Protein AF-A0A7W1B9K7-F1 (afdb_monomer_lite)

Radius of gyration: 26.46 Å; chains: 1; bounding box: 54×26×75 Å

Sequence (130 aa):
DGTVDAGEECDDGNLTNGDNCSATCTVEPQPEPACGDGHMDSGEQCDDGNSTNGDHCSSDCTLEPACGDGHMDTGEQCDDGNTTNGDNCSSTCEQEDDCGNGVIDGTEACDDGNQVDDDACSNACTCDLS

Foldseek 3Di:
DCDADDPAPADPPDQDPPPQAHNNRYGDDDPDDAALCPDDDPPAPDHPNHAPPQPQAHNVRHGDDAALCPDDDPPAPDHPNHQPPLPQAHNVRDGDANALCCDGHDPAPDHDNHADAPPQAHRVSDGDPD

pLDDT: mean 88.33, std 5.58, range [58.41, 95.06]

Secondary structure (DSSP, 8-state):
--S--TT-S---SS--SSSSB-TTS-BPPPPPP-TTSSS--BTBS---SS--SSSSB-TTSPBPP-TTSSS--BTBS---SS--SSSSB-TTS-B---TTSSS--TT-S---SS--TTSSS-TTS-----

Structure (mmCIF, N/CA/C/O backbone):
data_AF-A0A7W1B9K7-F1
#
_entry.id   AF-A0A7W1B9K7-F1
#
loop_
_atom_site.group_PDB
_atom_site.id
_atom_site.type_symbol
_atom_site.label_atom_id
_atom_site.label_alt_id
_atom_site.label_comp_id
_atom_site.label_asym_id
_atom_site.label_entity_id
_atom_site.label_seq_id
_atom_site.pdbx_PDB_ins_code
_atom_site.Cartn_x
_atom_site.Cartn_y
_atom_site.Cartn_z
_atom_site.occupancy
_atom_site.B_iso_or_equiv
_atom_site.auth_seq_id
_atom_site.auth_comp_id
_atom_site.auth_asym_id
_atom_site.auth_atom_id
_atom_site.pdbx_PDB_model_num
ATOM 1 N N . ASP A 1 1 ? -32.247 -11.928 28.186 1.00 79.56 1 ASP A N 1
ATOM 2 C CA . ASP A 1 1 ? -32.999 -12.936 27.397 1.00 79.56 1 ASP A CA 1
ATOM 3 C C . ASP A 1 1 ? -33.265 -12.470 25.954 1.00 79.56 1 ASP A C 1
ATOM 5 O O . ASP A 1 1 ? -34.267 -12.850 25.339 1.00 79.56 1 ASP A O 1
ATOM 9 N N . GLY A 1 2 ? -32.324 -11.712 25.380 1.00 82.94 2 GLY A N 1
ATOM 10 C CA . GLY A 1 2 ? -32.512 -11.036 24.101 1.00 82.94 2 GLY A CA 1
ATOM 11 C C . GLY A 1 2 ? -33.302 -9.730 24.230 1.00 82.94 2 GLY A C 1
ATOM 12 O O . GLY A 1 2 ? -33.659 -9.145 23.205 1.00 82.94 2 GLY A O 1
ATOM 13 N N . THR A 1 3 ? -33.628 -9.287 25.450 1.00 90.75 3 THR A N 1
ATOM 14 C CA . THR A 1 3 ? -34.334 -8.034 25.729 1.00 90.75 3 THR A CA 1
ATOM 15 C C . THR A 1 3 ? -33.756 -7.353 26.964 1.00 90.75 3 THR A C 1
ATOM 17 O O . THR A 1 3 ? -33.347 -8.024 27.896 1.00 90.75 3 THR A O 1
ATOM 20 N N . VAL A 1 4 ? -33.727 -6.016 26.960 1.00 92.62 4 VAL A N 1
ATOM 21 C CA . VAL A 1 4 ? -33.196 -5.224 28.080 1.00 92.62 4 VAL A CA 1
ATOM 22 C C . VAL A 1 4 ? -34.246 -5.115 29.187 1.00 92.62 4 VAL A C 1
ATOM 24 O O . VAL A 1 4 ? -35.274 -4.450 29.007 1.00 92.62 4 VAL A O 1
ATOM 27 N N . ASP A 1 5 ? -33.970 -5.736 30.332 1.00 91.88 5 ASP A N 1
ATOM 28 C CA . ASP A 1 5 ? -34.839 -5.764 31.509 1.00 91.88 5 ASP A CA 1
ATOM 29 C C . ASP A 1 5 ? -34.544 -4.644 32.530 1.00 91.88 5 ASP A C 1
ATOM 31 O O . ASP A 1 5 ? -33.568 -3.892 32.469 1.00 91.88 5 ASP A O 1
ATOM 35 N N . ALA A 1 6 ? -35.429 -4.499 33.523 1.00 90.81 6 ALA A N 1
ATOM 36 C CA . ALA A 1 6 ? -35.272 -3.504 34.582 1.00 90.81 6 ALA A CA 1
ATOM 37 C C . ALA A 1 6 ? -34.041 -3.795 35.464 1.00 90.81 6 ALA A C 1
ATOM 39 O O . ALA A 1 6 ? -34.079 -4.672 36.327 1.00 90.81 6 ALA A O 1
ATOM 40 N N . GLY A 1 7 ? -32.992 -2.983 35.304 1.00 88.50 7 GLY A N 1
ATOM 41 C CA . GLY A 1 7 ? -31.711 -3.125 36.007 1.00 88.50 7 GLY A CA 1
ATOM 42 C C . GLY A 1 7 ? -30.540 -3.460 35.084 1.00 88.50 7 GLY A C 1
ATOM 43 O O . GLY A 1 7 ? -29.405 -3.440 35.550 1.00 88.50 7 GLY A O 1
ATOM 44 N N . GLU A 1 8 ? -30.815 -3.712 33.805 1.00 93.44 8 GLU A N 1
ATOM 45 C CA . GLU A 1 8 ? -29.822 -3.938 32.760 1.00 93.44 8 GLU A CA 1
ATOM 46 C C . GLU A 1 8 ? -29.564 -2.646 31.975 1.00 93.44 8 GLU A C 1
ATOM 48 O O . GLU A 1 8 ? -30.467 -1.832 31.760 1.00 93.44 8 GLU A O 1
ATOM 53 N N . GLU A 1 9 ? -28.321 -2.446 31.544 1.00 94.00 9 GLU A N 1
ATOM 54 C CA . GLU A 1 9 ? -27.945 -1.352 30.642 1.00 94.00 9 GLU A CA 1
ATOM 55 C C . GLU A 1 9 ? -27.955 -1.801 29.170 1.00 94.00 9 GLU A C 1
ATOM 57 O O . GLU A 1 9 ? -28.111 -0.969 28.274 1.00 94.00 9 GLU A O 1
ATOM 62 N N . CYS A 1 10 ? -27.812 -3.106 28.920 1.00 93.00 10 CYS A N 1
ATOM 63 C CA . CYS A 1 10 ? -27.787 -3.747 27.605 1.00 93.00 10 CYS A CA 1
ATOM 64 C C . CYS A 1 10 ? -28.192 -5.230 27.698 1.00 93.00 10 CYS A C 1
ATOM 66 O O . CYS A 1 10 ? -28.198 -5.802 28.786 1.00 93.00 10 CYS A O 1
ATOM 68 N N . ASP A 1 11 ? -28.482 -5.847 26.547 1.00 93.12 11 ASP A N 1
ATOM 69 C CA . ASP A 1 11 ? -28.640 -7.297 26.367 1.00 93.12 11 ASP A CA 1
ATOM 70 C C . ASP A 1 11 ? -28.209 -7.655 24.929 1.00 93.12 11 ASP A C 1
ATOM 72 O O . ASP A 1 11 ? -28.758 -7.111 23.967 1.00 93.12 11 ASP A O 1
ATOM 76 N N . ASP A 1 12 ? -27.221 -8.540 24.779 1.00 91.12 12 ASP A N 1
ATOM 77 C CA . ASP A 1 12 ? -26.724 -9.064 23.494 1.00 91.12 12 ASP A CA 1
ATOM 78 C C . ASP A 1 12 ? -27.084 -10.548 23.266 1.00 91.12 12 ASP A C 1
ATOM 80 O O . ASP A 1 12 ? -26.560 -11.231 22.379 1.00 91.12 12 ASP A O 1
ATOM 84 N N . GLY A 1 13 ? -28.003 -11.069 24.077 1.00 91.69 13 GLY A N 1
ATOM 85 C CA . GLY A 1 13 ? -28.515 -12.426 24.003 1.00 91.69 13 GLY A CA 1
ATOM 86 C C . GLY A 1 13 ? -27.558 -13.505 24.500 1.00 91.69 13 GLY A C 1
ATOM 87 O O . GLY A 1 13 ? -27.867 -14.687 24.302 1.00 91.69 13 GLY A O 1
ATOM 88 N N . ASN A 1 14 ? -26.423 -13.162 25.125 1.00 91.44 14 ASN A N 1
ATOM 89 C CA . ASN A 1 14 ? -25.467 -14.157 25.601 1.00 91.44 14 ASN A CA 1
ATOM 90 C C . ASN A 1 14 ? -24.721 -13.745 26.902 1.00 91.44 14 ASN A C 1
ATOM 92 O O . ASN A 1 14 ? -25.218 -12.931 27.668 1.00 91.44 14 ASN A O 1
ATOM 96 N N . LEU A 1 15 ? -23.644 -14.458 27.266 1.00 92.19 15 LEU A N 1
ATOM 97 C CA . LEU A 1 15 ? -22.852 -14.233 28.498 1.00 92.19 15 LEU A CA 1
ATOM 98 C C . LEU A 1 15 ? -21.347 -14.107 28.194 1.00 92.19 15 LEU A C 1
ATOM 100 O O . LEU A 1 15 ? -20.500 -14.366 29.057 1.00 92.19 15 LEU A O 1
ATOM 104 N N . THR A 1 16 ? -21.013 -13.824 26.941 1.00 90.88 16 THR A N 1
ATOM 105 C CA . THR A 1 16 ? -19.654 -13.510 26.514 1.00 90.88 16 THR A CA 1
ATOM 106 C C . THR A 1 16 ? -19.331 -12.102 27.013 1.00 90.88 16 THR A C 1
ATOM 108 O O . THR A 1 16 ? -20.211 -11.352 27.414 1.00 90.88 16 THR A O 1
ATOM 111 N N . ASN A 1 17 ? -18.044 -11.818 27.178 1.00 89.44 17 ASN A N 1
ATOM 112 C CA . ASN A 1 17 ? -17.587 -10.459 27.439 1.00 89.44 17 ASN A CA 1
ATOM 113 C C . ASN A 1 17 ? -16.745 -10.040 26.233 1.00 89.44 17 ASN A C 1
ATOM 115 O O . ASN A 1 17 ? -16.057 -10.885 25.645 1.00 89.44 17 ASN A O 1
ATOM 119 N N . GLY A 1 18 ? -16.714 -8.748 25.942 1.00 83.56 18 GLY A N 1
ATOM 120 C CA . GLY A 1 18 ? -16.043 -8.156 24.790 1.00 83.56 18 GLY A CA 1
ATOM 121 C C . GLY A 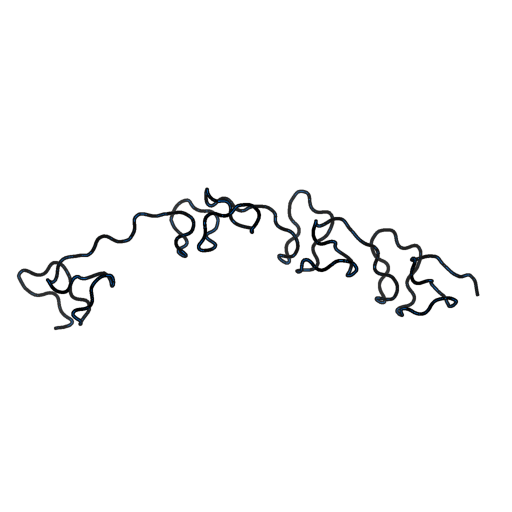1 18 ? -16.893 -8.131 23.517 1.00 83.56 18 GLY A C 1
ATOM 122 O O . GLY A 1 18 ? -16.336 -7.955 22.438 1.00 83.56 18 GLY A O 1
ATOM 123 N N . ASP A 1 19 ? -18.207 -8.326 23.617 1.00 87.19 19 ASP A N 1
ATOM 124 C CA . ASP A 1 19 ? -19.164 -8.318 22.505 1.00 87.19 19 ASP A CA 1
ATOM 125 C C . ASP A 1 19 ? -20.293 -7.291 22.684 1.00 87.19 19 ASP A C 1
ATOM 127 O O . ASP A 1 19 ? -21.371 -7.421 22.102 1.00 87.19 19 ASP A O 1
ATOM 131 N N . ASN A 1 20 ? -19.964 -6.189 23.373 1.00 87.06 20 ASN A N 1
ATOM 132 C CA . ASN A 1 20 ? -20.746 -4.962 23.602 1.00 87.06 20 ASN A CA 1
ATOM 133 C C . ASN A 1 20 ? -21.615 -4.979 24.859 1.00 87.06 20 ASN A C 1
ATOM 135 O O . ASN A 1 20 ? -21.970 -3.905 25.360 1.00 87.06 20 ASN A O 1
ATOM 139 N N . CYS A 1 21 ? -21.945 -6.154 25.387 1.00 92.94 21 CYS A N 1
ATOM 140 C CA . CYS A 1 21 ? -22.671 -6.280 26.635 1.00 92.94 21 CYS A CA 1
ATOM 141 C C . CYS A 1 21 ? -22.009 -7.316 27.533 1.00 92.94 21 CYS A C 1
ATOM 143 O O . CYS A 1 21 ? -21.793 -8.453 27.147 1.00 92.94 21 CYS A O 1
ATOM 145 N N . SER A 1 22 ? -21.687 -6.926 28.765 1.00 93.00 22 SER A N 1
ATOM 146 C CA . SER A 1 22 ? -21.014 -7.846 29.674 1.00 93.00 22 SER A CA 1
ATOM 147 C C . SER A 1 22 ? -21.968 -8.946 30.128 1.00 93.00 22 SER A C 1
ATOM 149 O O . SER A 1 22 ? -23.185 -8.759 30.197 1.00 93.00 22 SER A O 1
ATOM 151 N N . ALA A 1 23 ? -21.412 -10.042 30.642 1.00 92.69 23 ALA A N 1
ATOM 152 C CA . ALA A 1 23 ? -22.183 -11.095 31.308 1.00 92.69 23 ALA A CA 1
ATOM 153 C C . ALA A 1 23 ? -22.981 -10.614 32.545 1.00 92.69 23 ALA A C 1
ATOM 155 O O . ALA A 1 23 ? -23.752 -11.379 33.127 1.00 92.69 23 ALA A O 1
ATOM 156 N N . THR A 1 24 ? -22.760 -9.372 32.992 1.00 93.19 24 THR A N 1
ATOM 157 C CA . THR A 1 24 ? -23.510 -8.708 34.069 1.00 93.19 24 THR A CA 1
ATOM 158 C C . THR A 1 24 ? -24.493 -7.650 33.558 1.00 93.19 24 THR A C 1
ATOM 160 O O . THR A 1 24 ? -24.976 -6.845 34.352 1.00 93.19 24 THR A O 1
ATOM 163 N N . CYS A 1 25 ? -24.792 -7.665 32.256 1.00 92.62 25 CYS A N 1
ATOM 164 C CA . CYS A 1 25 ? -25.740 -6.781 31.575 1.00 92.62 25 CYS A CA 1
ATOM 165 C C . CYS A 1 25 ? -25.396 -5.289 31.728 1.00 92.62 25 CYS A C 1
ATOM 167 O O . CYS A 1 25 ? -26.276 -4.434 31.853 1.00 92.62 25 CYS A O 1
ATOM 169 N N . THR A 1 26 ? -24.097 -4.983 31.745 1.00 93.25 26 THR A N 1
ATOM 170 C CA . THR A 1 26 ? -23.559 -3.616 31.708 1.00 93.25 26 THR A CA 1
ATOM 171 C C . THR A 1 26 ? -22.942 -3.358 30.346 1.00 93.25 26 THR A C 1
ATOM 173 O O . THR A 1 26 ? -22.284 -4.252 29.807 1.00 93.25 26 THR A O 1
ATOM 176 N N . VAL A 1 27 ? -23.093 -2.141 29.818 1.00 90.75 27 VAL A N 1
ATOM 177 C CA . VAL A 1 27 ? -22.470 -1.787 28.534 1.00 90.75 27 VAL A CA 1
ATOM 178 C C . VAL A 1 27 ? -20.959 -1.906 28.674 1.00 90.75 27 VAL A C 1
ATOM 180 O O . VAL A 1 27 ? -20.363 -1.376 29.616 1.00 90.75 27 VAL A O 1
ATOM 183 N N . GLU A 1 28 ? -20.337 -2.619 27.745 1.00 88.06 28 GLU A N 1
ATOM 184 C CA . GLU A 1 28 ? -18.886 -2.716 27.706 1.00 88.06 28 GLU A CA 1
ATOM 185 C C . GLU A 1 28 ? -18.315 -1.507 26.968 1.00 88.06 28 GLU A C 1
ATOM 187 O O . GLU A 1 28 ? -18.859 -1.106 25.932 1.00 88.06 28 GLU A O 1
ATOM 192 N N . PRO A 1 29 ? -17.233 -0.897 27.483 1.00 80.19 29 PRO A N 1
ATOM 193 C CA . PRO A 1 29 ? -16.559 0.153 26.746 1.00 80.19 29 PRO A CA 1
ATOM 194 C C . PRO A 1 29 ? -16.093 -0.430 25.414 1.00 80.19 29 PRO A C 1
ATOM 196 O O . PRO A 1 29 ? -15.399 -1.447 25.381 1.00 80.19 29 PRO A O 1
ATOM 199 N N . GLN A 1 30 ? -16.504 0.213 24.325 1.00 70.62 30 GLN A N 1
ATOM 200 C CA . GLN A 1 30 ? -15.895 -0.038 23.027 1.00 70.62 30 GLN A CA 1
ATOM 201 C C . GLN A 1 30 ? -14.403 0.299 23.138 1.00 70.62 30 GLN A C 1
ATOM 203 O O . GLN A 1 30 ? -14.062 1.202 23.915 1.00 70.62 30 GLN A O 1
ATOM 208 N N . PRO A 1 31 ? -13.516 -0.416 22.423 1.00 72.00 31 PRO A N 1
ATOM 209 C CA . PRO A 1 31 ? -12.138 0.024 22.276 1.00 72.00 31 PRO A CA 1
ATOM 210 C C . PRO A 1 31 ? -12.138 1.513 21.916 1.00 72.00 31 PRO A C 1
ATOM 212 O O . PRO A 1 31 ? -12.950 1.960 21.106 1.00 72.00 31 PRO A O 1
ATOM 215 N N . GLU A 1 32 ? -11.315 2.300 22.607 1.00 78.25 32 GLU A N 1
ATOM 216 C CA . GLU A 1 32 ? -11.128 3.691 22.202 1.00 78.25 32 GLU A CA 1
ATOM 217 C C . GLU A 1 32 ? -10.556 3.688 20.782 1.00 78.25 32 GLU A C 1
ATOM 219 O O . GLU A 1 32 ? -9.661 2.871 20.545 1.00 78.25 32 GLU A O 1
ATOM 224 N N . PRO A 1 33 ? -11.021 4.587 19.892 1.00 83.38 33 PRO A N 1
ATOM 225 C CA . PRO A 1 33 ? -10.523 4.658 18.529 1.00 83.38 33 PRO A CA 1
ATOM 226 C C . PRO A 1 33 ? -9.004 4.682 18.502 1.00 83.38 33 PRO A C 1
ATOM 228 O O . PRO A 1 33 ? -8.382 5.526 19.167 1.00 83.38 33 PRO A O 1
ATOM 231 N N . ALA A 1 34 ? -8.415 3.731 17.792 1.00 89.62 34 ALA A N 1
ATOM 232 C CA . ALA A 1 34 ? -6.984 3.528 17.800 1.00 89.62 34 ALA A CA 1
ATOM 233 C C . ALA A 1 34 ? -6.506 3.075 16.432 1.00 89.62 34 ALA A C 1
ATOM 235 O O . ALA A 1 34 ? -6.877 2.008 15.965 1.00 89.62 34 ALA A O 1
ATOM 236 N N . CYS A 1 35 ? -5.562 3.838 15.891 1.00 93.25 35 CYS A N 1
ATOM 237 C CA . CYS A 1 35 ? -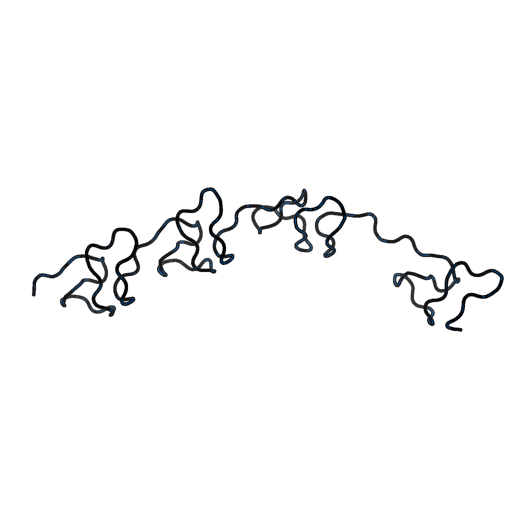4.935 3.477 14.641 1.00 93.25 35 CYS A CA 1
ATOM 238 C C . CYS A 1 35 ? -4.264 2.101 14.716 1.00 93.25 35 CYS A C 1
ATOM 240 O O . CYS A 1 35 ? -3.426 1.855 15.599 1.00 93.25 35 CYS A O 1
ATOM 242 N N . GLY A 1 36 ? -4.607 1.240 13.764 1.00 93.31 36 GLY A N 1
ATOM 243 C CA . GLY A 1 36 ? -4.079 -0.107 13.637 1.00 93.31 36 GLY A CA 1
ATOM 244 C C . GLY A 1 36 ? -4.855 -1.151 14.429 1.00 93.31 36 GLY A C 1
ATOM 245 O O . GLY A 1 36 ? -4.291 -2.201 14.753 1.00 93.31 36 GLY A O 1
ATOM 246 N N . ASP A 1 37 ? -6.105 -0.880 14.801 1.00 92.56 37 ASP A N 1
ATOM 247 C CA . ASP A 1 37 ? -6.946 -1.825 15.540 1.00 92.56 37 ASP A CA 1
ATOM 248 C C . ASP A 1 37 ? -7.820 -2.709 14.630 1.00 92.56 37 ASP A C 1
ATOM 250 O O . ASP A 1 37 ? -8.457 -3.658 15.103 1.00 92.56 37 ASP A O 1
ATOM 254 N N . GLY A 1 38 ? -7.777 -2.471 13.317 1.00 91.69 38 GLY A N 1
ATOM 255 C CA . GLY A 1 38 ? -8.535 -3.200 12.305 1.00 91.69 38 GLY A CA 1
ATOM 256 C C . GLY A 1 38 ? -9.898 -2.578 12.004 1.00 91.69 38 GLY A C 1
ATOM 257 O O . GLY A 1 38 ? -10.688 -3.183 11.265 1.00 91.69 38 GLY A O 1
ATOM 258 N N . HIS A 1 39 ? -10.209 -1.415 12.576 1.00 90.94 39 HIS A N 1
ATOM 259 C CA . HIS A 1 39 ? -11.468 -0.712 12.402 1.00 90.94 39 HIS A CA 1
ATOM 260 C C . HIS A 1 39 ? -11.243 0.689 11.837 1.00 90.94 39 HIS A C 1
ATOM 262 O O . HIS A 1 39 ? -10.441 1.462 12.318 1.00 90.94 39 HIS A O 1
ATOM 268 N N . MET A 1 40 ? -12.007 1.036 10.799 1.00 91.56 40 MET A N 1
ATOM 269 C CA . MET A 1 40 ? -11.951 2.372 10.207 1.00 91.56 40 MET A CA 1
ATOM 270 C C . MET A 1 40 ? -12.724 3.369 11.080 1.00 91.56 40 MET A C 1
ATOM 272 O O . MET A 1 40 ? -13.960 3.432 10.998 1.00 91.56 40 MET A O 1
ATOM 276 N N . ASP A 1 41 ? -12.009 4.165 11.871 1.00 91.75 41 ASP A N 1
ATOM 277 C CA . ASP A 1 41 ? -12.593 5.101 12.826 1.00 91.75 41 ASP A CA 1
ATOM 278 C C . ASP A 1 41 ? -12.698 6.551 12.327 1.00 91.75 41 ASP A C 1
ATOM 280 O O . ASP A 1 41 ? -12.184 6.979 11.290 1.00 91.75 41 ASP A O 1
ATOM 284 N N . SER A 1 42 ? -13.438 7.368 13.084 1.00 92.12 42 SER A N 1
ATOM 285 C CA . SER A 1 42 ? -13.629 8.783 12.761 1.00 92.12 42 SER A CA 1
ATOM 286 C C . SER A 1 42 ? -12.333 9.584 12.920 1.00 92.12 42 SER A C 1
ATOM 288 O O . SER A 1 42 ? -11.983 9.991 14.027 1.00 92.12 42 SER A O 1
ATOM 290 N N . GLY A 1 43 ? -11.731 9.973 11.797 1.00 90.69 43 GLY A N 1
ATOM 291 C CA . GLY A 1 43 ? -10.548 10.842 11.743 1.00 90.69 43 GLY A CA 1
ATOM 292 C C . GLY A 1 43 ? -9.352 10.179 11.072 1.00 90.69 43 GLY A C 1
ATOM 293 O O . GLY A 1 43 ? -8.440 10.878 10.639 1.00 90.69 43 GLY A O 1
ATOM 294 N N . GLU A 1 44 ? -9.409 8.864 10.929 1.00 95.06 44 GLU A N 1
ATOM 295 C CA . GLU A 1 44 ? -8.451 8.060 10.193 1.00 95.06 44 GLU A CA 1
ATOM 296 C C . GLU A 1 44 ? -8.719 8.149 8.684 1.00 95.06 44 GLU A C 1
ATOM 298 O O . GLU A 1 44 ? -9.856 8.329 8.233 1.00 95.06 44 GLU A O 1
ATOM 303 N N . GLN A 1 45 ? -7.658 8.060 7.886 1.00 93.62 45 GLN A N 1
ATOM 304 C CA . GLN A 1 45 ? -7.736 7.984 6.422 1.00 93.62 45 GLN A CA 1
ATOM 305 C C . GLN A 1 45 ? -7.665 6.538 5.918 1.00 93.62 45 GLN A C 1
ATOM 307 O O . GLN A 1 45 ? -8.125 6.259 4.812 1.00 93.62 45 GLN A O 1
ATOM 312 N N . CYS A 1 46 ? -7.096 5.654 6.731 1.00 92.06 46 CYS A N 1
ATOM 313 C CA . CYS A 1 46 ? -6.925 4.223 6.527 1.00 92.06 46 CYS A CA 1
ATOM 314 C C . CYS A 1 46 ? -6.834 3.534 7.898 1.00 92.06 46 CYS A C 1
ATOM 316 O O . CYS A 1 46 ? -6.582 4.216 8.887 1.00 92.06 46 CYS A O 1
ATOM 318 N N . ASP A 1 47 ? -7.005 2.214 7.931 1.00 94.19 47 ASP A N 1
ATOM 319 C CA . ASP A 1 47 ? -6.599 1.339 9.036 1.00 94.19 47 ASP A CA 1
ATOM 320 C C . ASP A 1 47 ? -6.231 -0.024 8.427 1.00 94.19 47 ASP A C 1
ATOM 322 O O . ASP A 1 47 ? -7.028 -0.613 7.688 1.00 94.19 47 ASP A O 1
ATOM 326 N N . ASP A 1 48 ? -5.011 -0.498 8.673 1.00 92.56 48 ASP A N 1
ATOM 327 C CA . ASP A 1 48 ? -4.493 -1.767 8.149 1.00 92.56 48 ASP A CA 1
ATOM 328 C C . ASP A 1 48 ? -4.292 -2.833 9.246 1.00 92.56 48 ASP A C 1
ATOM 330 O O . ASP A 1 48 ? -3.632 -3.859 9.038 1.00 92.56 48 ASP A O 1
ATOM 334 N N . GLY A 1 49 ? -4.875 -2.606 10.427 1.00 94.00 49 GLY A N 1
ATOM 335 C CA . GLY A 1 49 ? -4.773 -3.491 11.580 1.00 94.00 49 GLY A CA 1
ATOM 336 C C . GLY A 1 49 ? -3.382 -3.560 12.207 1.00 94.00 49 GLY A C 1
ATOM 337 O O . GLY A 1 49 ? -3.100 -4.516 12.944 1.00 94.00 49 GLY A O 1
ATOM 338 N N . ASN A 1 50 ? -2.488 -2.613 11.901 1.00 93.94 50 ASN A N 1
ATOM 339 C CA . ASN A 1 50 ? -1.190 -2.533 12.543 1.00 93.94 50 ASN A CA 1
ATOM 340 C C . ASN A 1 50 ? -0.645 -1.085 12.649 1.00 93.94 50 ASN A C 1
ATOM 342 O O . ASN A 1 50 ? -1.326 -0.117 12.361 1.00 93.94 50 ASN A O 1
ATOM 346 N N . SER A 1 51 ? 0.560 -0.919 13.205 1.00 93.50 51 SER A N 1
ATOM 347 C CA . SER A 1 51 ? 1.189 0.404 13.439 1.00 93.50 51 SER A CA 1
ATOM 348 C C . SER A 1 51 ? 2.572 0.503 12.792 1.00 93.50 51 SER A C 1
ATOM 350 O O . SER A 1 51 ? 3.475 1.196 13.275 1.00 93.50 51 SER A O 1
ATOM 352 N N . THR A 1 52 ? 2.771 -0.267 11.730 1.00 92.25 52 THR A N 1
ATOM 353 C CA . THR A 1 52 ? 3.930 -0.159 10.851 1.00 92.25 52 THR A CA 1
ATOM 354 C C . THR A 1 52 ? 3.733 1.078 9.972 1.00 92.25 52 THR A C 1
ATOM 356 O O . THR A 1 52 ? 2.683 1.703 9.972 1.00 92.25 52 THR A O 1
ATOM 359 N N . ASN A 1 53 ? 4.818 1.566 9.383 1.00 88.38 53 ASN A N 1
ATOM 360 C CA . ASN A 1 53 ? 4.736 2.625 8.385 1.00 88.38 53 ASN A CA 1
ATOM 361 C C . ASN A 1 53 ? 5.348 2.069 7.101 1.00 88.38 53 ASN A C 1
ATOM 363 O O . ASN A 1 53 ? 6.265 1.239 7.161 1.00 88.38 53 ASN A O 1
ATOM 367 N N . GLY A 1 54 ? 4.929 2.605 5.964 1.00 82.25 54 GLY A N 1
ATOM 368 C CA . GLY A 1 54 ? 5.324 2.152 4.638 1.00 82.25 54 GLY A CA 1
ATOM 369 C C . GLY A 1 54 ? 4.527 0.944 4.144 1.00 82.25 54 GLY A C 1
ATOM 370 O O . GLY A 1 54 ? 4.965 0.291 3.201 1.00 82.25 54 GLY A O 1
ATOM 371 N N . ASP A 1 55 ? 3.394 0.631 4.771 1.00 83.69 55 ASP A N 1
ATOM 372 C CA . ASP A 1 55 ? 2.466 -0.435 4.390 1.00 83.69 55 ASP A CA 1
ATOM 373 C C . ASP A 1 55 ? 1.077 0.100 4.011 1.00 83.69 55 ASP A C 1
ATOM 375 O O . ASP A 1 55 ? 0.071 -0.570 4.202 1.00 83.69 55 ASP A O 1
ATOM 379 N N . HIS A 1 56 ? 1.047 1.259 3.337 1.00 86.56 56 HIS A N 1
ATOM 380 C CA . HIS A 1 56 ? -0.138 1.985 2.828 1.00 86.56 56 HIS A CA 1
ATOM 381 C C . HIS A 1 56 ? -0.932 2.733 3.900 1.00 86.56 56 HIS A C 1
ATOM 383 O O . HIS A 1 56 ? -1.658 3.682 3.584 1.00 86.56 56 HIS A O 1
ATOM 389 N N . CYS A 1 57 ? -0.777 2.351 5.164 1.00 92.12 57 CYS A N 1
ATOM 390 C CA . CYS A 1 57 ? -1.333 3.082 6.281 1.00 92.12 57 CYS A CA 1
ATOM 391 C C . CYS A 1 57 ? -0.257 3.377 7.313 1.00 92.12 57 CYS A C 1
ATOM 393 O O . CYS A 1 57 ? 0.352 2.472 7.866 1.00 92.12 57 CYS A O 1
ATOM 395 N N . SER A 1 58 ? -0.026 4.661 7.584 1.00 93.12 58 SER A N 1
ATOM 396 C CA . SER A 1 58 ? 0.943 5.031 8.608 1.00 93.12 58 SER A CA 1
ATOM 397 C C . SER A 1 58 ? 0.435 4.656 9.998 1.00 93.12 58 SER A C 1
ATOM 399 O O . SER A 1 58 ? -0.764 4.574 10.254 1.00 93.12 58 SER A O 1
ATOM 401 N N . SER A 1 59 ? 1.355 4.608 10.956 1.00 94.25 59 SER A N 1
ATOM 402 C CA . SER A 1 59 ? 1.048 4.495 12.388 1.00 94.25 59 SER A CA 1
ATOM 403 C C . SER A 1 59 ? 0.207 5.645 12.973 1.00 94.25 59 SER A C 1
ATOM 405 O O . SER A 1 59 ? -0.257 5.541 14.109 1.00 94.25 59 SER A O 1
ATOM 407 N N . ASP A 1 60 ? 0.009 6.730 12.216 1.00 94.31 60 ASP A N 1
ATOM 408 C CA . ASP A 1 60 ? -0.885 7.850 12.539 1.00 94.31 60 ASP A CA 1
ATOM 409 C C . ASP A 1 60 ? -2.202 7.798 11.721 1.00 94.31 60 ASP A C 1
ATOM 411 O O . ASP A 1 60 ? -2.964 8.769 11.698 1.00 94.31 60 ASP A O 1
ATOM 415 N N . CYS A 1 61 ? -2.464 6.684 11.028 1.00 94.62 61 CYS A N 1
ATOM 416 C CA . CYS A 1 61 ? -3.626 6.416 10.175 1.00 94.62 61 CYS A CA 1
ATOM 417 C C . CYS A 1 61 ? -3.834 7.456 9.079 1.00 94.62 61 CYS A C 1
ATOM 419 O O . CYS A 1 61 ? -4.951 7.854 8.727 1.00 94.62 61 CYS A O 1
ATOM 421 N N . THR A 1 62 ? -2.714 7.909 8.526 1.00 93.00 62 THR A N 1
ATOM 422 C CA . THR A 1 62 ? -2.685 8.679 7.290 1.00 93.00 62 THR A CA 1
ATOM 423 C C . THR A 1 62 ? -2.382 7.740 6.143 1.00 93.00 62 THR A C 1
ATOM 425 O O . THR A 1 62 ? -1.471 6.921 6.263 1.00 93.00 62 THR A O 1
ATOM 428 N N . LEU A 1 63 ? -3.090 7.905 5.028 1.00 88.19 63 LEU A N 1
ATOM 429 C CA . LEU A 1 63 ? -2.797 7.136 3.826 1.00 88.19 63 LEU A CA 1
ATOM 430 C C . LEU A 1 63 ? -1.366 7.456 3.381 1.00 8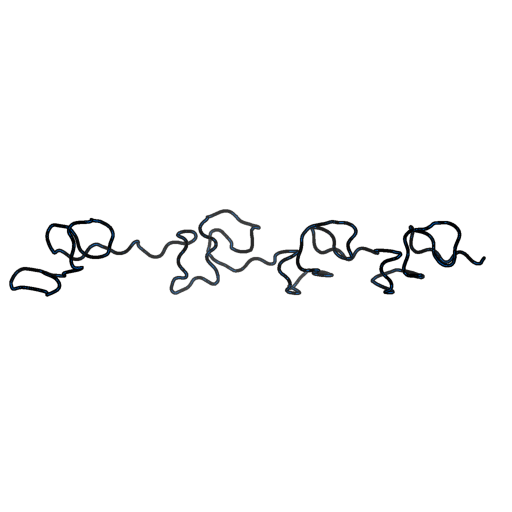8.19 63 LEU A C 1
ATOM 432 O O . LEU A 1 63 ? -1.005 8.631 3.235 1.00 88.19 63 LEU A O 1
ATOM 436 N N . GLU A 1 64 ? -0.557 6.423 3.208 1.00 86.12 64 GLU A N 1
ATOM 437 C CA . GLU A 1 64 ? 0.798 6.547 2.691 1.00 86.12 64 GLU A CA 1
ATOM 438 C C . GLU A 1 64 ? 0.801 6.148 1.219 1.00 86.12 64 GLU A C 1
ATOM 440 O O . GLU A 1 64 ? 0.146 5.166 0.877 1.00 86.12 64 GLU A O 1
ATOM 445 N N . PRO A 1 65 ? 1.519 6.886 0.353 1.00 80.50 65 PRO A N 1
ATOM 446 C CA . PRO A 1 65 ? 1.691 6.456 -1.022 1.00 80.50 65 PRO A CA 1
ATOM 447 C C . PRO A 1 65 ? 2.404 5.112 -1.030 1.00 80.50 65 PRO A C 1
ATOM 449 O O . PRO A 1 65 ? 3.377 4.927 -0.282 1.00 80.50 65 PRO A O 1
ATOM 452 N N . ALA A 1 66 ? 1.921 4.188 -1.844 1.00 83.75 66 ALA A N 1
ATOM 453 C CA . ALA A 1 66 ? 2.401 2.831 -1.778 1.00 83.75 66 ALA A CA 1
ATOM 454 C C . ALA A 1 66 ? 2.376 2.140 -3.129 1.00 83.75 66 ALA A C 1
ATOM 456 O O . ALA A 1 66 ? 1.352 2.021 -3.784 1.00 83.75 66 ALA A O 1
ATOM 457 N N . CYS A 1 67 ? 3.545 1.609 -3.462 1.00 87.44 67 CYS A N 1
ATOM 458 C CA . CYS A 1 67 ? 3.751 0.988 -4.741 1.00 87.44 67 CYS A CA 1
ATOM 459 C C . CYS A 1 67 ? 3.084 -0.380 -4.830 1.00 87.44 67 CYS A C 1
ATOM 461 O O . CYS A 1 67 ? 3.290 -1.235 -3.959 1.00 87.44 67 CYS A O 1
ATOM 463 N N . GLY A 1 68 ? 2.387 -0.613 -5.936 1.00 88.94 68 GLY A N 1
ATOM 464 C CA . GLY A 1 68 ? 1.783 -1.889 -6.275 1.00 88.94 68 GLY A CA 1
ATOM 465 C C . GLY A 1 68 ? 0.366 -2.054 -5.744 1.00 88.94 68 GLY A C 1
ATOM 466 O O . GLY A 1 68 ? -0.073 -3.190 -5.545 1.00 88.94 68 GLY A O 1
ATOM 467 N N . ASP A 1 69 ? -0.340 -0.956 -5.485 1.00 86.75 69 ASP A N 1
ATOM 468 C CA . ASP A 1 69 ? -1.693 -0.959 -4.924 1.00 86.75 69 ASP A CA 1
ATOM 469 C C . ASP A 1 69 ? -2.791 -0.834 -6.002 1.00 86.75 69 ASP A C 1
ATOM 471 O O . ASP A 1 69 ? -3.986 -1.001 -5.727 1.00 86.75 69 ASP A O 1
ATOM 475 N N . GLY A 1 70 ? -2.391 -0.631 -7.259 1.00 88.38 70 GLY A N 1
ATOM 476 C CA . GLY A 1 70 ? -3.277 -0.447 -8.405 1.00 88.38 70 GLY A CA 1
ATOM 477 C C . GLY A 1 70 ? -3.671 1.013 -8.638 1.00 88.38 70 GLY A C 1
ATOM 478 O O . GLY A 1 70 ? -4.524 1.287 -9.498 1.00 88.38 70 GLY A O 1
ATOM 479 N N . HIS A 1 71 ? -3.112 1.950 -7.875 1.00 87.62 71 HIS A N 1
ATOM 480 C CA . HIS A 1 71 ? -3.376 3.374 -7.949 1.00 87.62 71 HIS A CA 1
ATOM 481 C C . HIS A 1 71 ? -2.096 4.157 -8.216 1.00 87.62 71 HIS A C 1
ATOM 483 O O . HIS A 1 71 ? -1.043 3.916 -7.664 1.00 87.62 71 HIS A O 1
ATOM 489 N N . MET A 1 72 ? -2.205 5.142 -9.106 1.00 87.69 72 MET A N 1
ATOM 490 C CA . MET A 1 72 ? -1.077 6.003 -9.437 1.00 87.69 72 MET A CA 1
ATOM 491 C C . MET A 1 72 ? -0.984 7.141 -8.417 1.00 87.69 72 MET A C 1
ATOM 493 O O . MET A 1 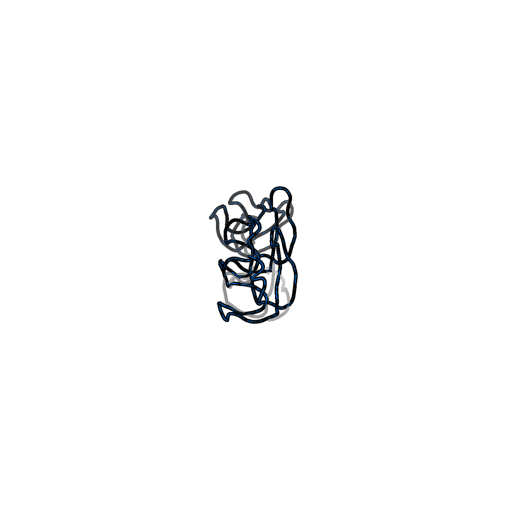72 ? -1.704 8.144 -8.547 1.00 87.69 72 MET A O 1
ATOM 497 N N . ASP A 1 73 ? -0.102 7.001 -7.432 1.00 87.19 73 ASP A N 1
ATOM 498 C CA . ASP A 1 73 ? 0.070 7.964 -6.353 1.00 87.19 73 ASP A CA 1
ATOM 499 C C . ASP A 1 73 ? 1.047 9.102 -6.680 1.00 87.19 73 ASP A C 1
ATOM 501 O O . ASP A 1 73 ? 1.816 9.113 -7.646 1.00 87.19 73 ASP A O 1
ATOM 505 N N . THR A 1 74 ? 1.003 10.156 -5.858 1.00 86.06 74 THR A N 1
ATOM 506 C CA . THR A 1 74 ? 1.902 11.303 -6.037 1.00 86.06 74 THR A CA 1
ATOM 507 C C . THR A 1 74 ? 3.341 10.917 -5.699 1.00 86.06 74 THR A C 1
ATOM 509 O O . THR A 1 74 ? 3.694 10.798 -4.530 1.00 86.06 74 THR A O 1
ATOM 512 N N . GLY A 1 75 ? 4.196 10.857 -6.721 1.00 85.06 75 GLY A N 1
ATOM 513 C CA . GLY A 1 75 ? 5.633 10.587 -6.584 1.00 85.06 75 GLY A CA 1
ATOM 514 C C . GLY A 1 75 ? 6.076 9.304 -7.278 1.00 85.06 75 GLY A C 1
ATOM 515 O O . GLY A 1 75 ? 7.260 9.161 -7.574 1.00 85.06 75 GLY A O 1
ATOM 516 N N . GLU A 1 76 ? 5.129 8.435 -7.597 1.00 91.25 76 GLU A N 1
ATOM 517 C CA . GLU A 1 76 ? 5.339 7.235 -8.391 1.00 91.25 76 GLU A CA 1
ATOM 518 C C . GLU A 1 76 ? 5.443 7.568 -9.886 1.00 91.25 76 GLU A C 1
ATOM 520 O O . GLU A 1 76 ? 4.892 8.565 -10.369 1.00 91.25 76 GLU A O 1
ATOM 525 N N . GLN A 1 77 ? 6.185 6.747 -10.626 1.00 90.69 77 GLN A N 1
ATOM 526 C CA . GLN A 1 77 ? 6.322 6.854 -12.082 1.00 90.69 77 GLN A CA 1
ATOM 527 C C . GLN A 1 77 ? 5.394 5.882 -12.821 1.00 90.69 77 GLN A C 1
ATOM 529 O O . GLN A 1 77 ? 4.999 6.164 -13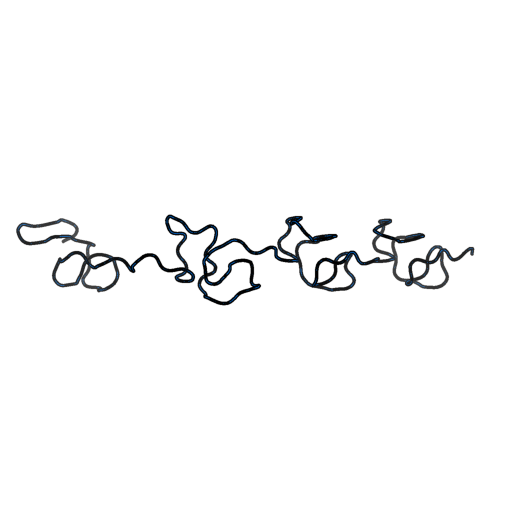.950 1.00 90.69 77 GLN A O 1
ATOM 534 N N . CYS A 1 78 ? 5.052 4.773 -12.172 1.00 89.94 78 CYS A N 1
ATOM 535 C CA . CYS A 1 78 ? 4.164 3.709 -12.626 1.00 89.94 78 CYS A CA 1
ATOM 536 C C . CYS A 1 78 ? 3.489 3.070 -11.401 1.00 89.94 78 CYS A C 1
ATOM 538 O O . CYS A 1 78 ? 3.967 3.272 -10.290 1.00 89.94 78 CYS A O 1
ATOM 540 N N . ASP A 1 79 ? 2.421 2.305 -11.624 1.00 91.38 79 ASP A N 1
ATOM 541 C CA . ASP A 1 79 ? 1.876 1.317 -10.686 1.00 91.38 79 ASP A CA 1
ATOM 542 C C . ASP A 1 79 ? 1.225 0.205 -11.529 1.00 91.38 79 ASP A C 1
ATOM 544 O O . ASP A 1 79 ? 0.377 0.488 -12.386 1.00 91.38 79 ASP A O 1
ATOM 548 N N . ASP A 1 80 ? 1.660 -1.044 -11.350 1.00 90.00 80 ASP A N 1
ATOM 549 C CA . ASP A 1 80 ? 1.136 -2.215 -12.068 1.00 90.00 80 ASP A CA 1
ATOM 550 C C . ASP A 1 80 ? 0.282 -3.141 -11.178 1.00 90.00 80 ASP A C 1
ATOM 552 O O . ASP A 1 80 ? -0.074 -4.259 -11.568 1.00 90.00 80 ASP A O 1
ATOM 556 N N . GLY A 1 81 ? -0.091 -2.667 -9.987 1.00 91.12 81 GLY A N 1
ATOM 557 C CA . GLY A 1 81 ? -0.867 -3.415 -9.006 1.00 91.12 81 GLY A CA 1
ATOM 558 C C . GLY A 1 81 ? -0.092 -4.512 -8.280 1.00 91.12 81 GLY A C 1
ATOM 559 O O . GLY A 1 81 ? -0.727 -5.398 -7.692 1.00 91.12 81 GLY A O 1
ATOM 560 N N . ASN A 1 82 ? 1.247 -4.509 -8.337 1.00 90.06 82 ASN A N 1
ATOM 561 C CA . ASN A 1 82 ? 2.076 -5.375 -7.514 1.00 90.06 82 ASN A CA 1
ATOM 562 C C . ASN A 1 82 ? 3.497 -4.809 -7.254 1.00 90.06 82 ASN A C 1
ATOM 564 O O . ASN A 1 82 ? 3.822 -3.696 -7.631 1.00 90.06 82 ASN A O 1
ATOM 568 N N . THR A 1 83 ? 4.332 -5.551 -6.516 1.00 90.44 83 THR A N 1
ATOM 569 C CA . THR A 1 83 ? 5.713 -5.144 -6.155 1.00 90.44 83 THR A CA 1
ATOM 570 C C . THR A 1 83 ? 6.769 -6.103 -6.706 1.00 90.44 83 THR A C 1
ATOM 572 O O . THR A 1 83 ? 7.862 -6.255 -6.145 1.00 90.44 83 THR A O 1
ATOM 575 N N . THR A 1 84 ? 6.438 -6.818 -7.778 1.00 90.69 84 THR A N 1
ATOM 576 C CA . THR A 1 84 ? 7.427 -7.563 -8.557 1.00 90.69 84 THR A CA 1
ATOM 577 C C . THR A 1 84 ? 8.323 -6.552 -9.282 1.00 90.69 84 THR A C 1
ATOM 579 O O . THR A 1 84 ? 8.083 -5.354 -9.252 1.00 90.69 84 THR A O 1
ATOM 582 N N . ASN A 1 85 ? 9.489 -6.997 -9.742 1.00 88.25 85 ASN A N 1
ATOM 583 C CA . ASN A 1 85 ? 10.329 -6.164 -10.597 1.00 88.25 85 ASN A CA 1
ATOM 584 C C . ASN A 1 85 ? 10.473 -6.904 -11.925 1.00 88.25 85 ASN A C 1
ATOM 586 O O . ASN A 1 85 ? 10.518 -8.142 -11.938 1.00 88.25 85 ASN A O 1
ATOM 590 N N . GLY A 1 86 ? 10.667 -6.155 -13.000 1.00 84.00 86 GLY A N 1
ATOM 591 C CA . GLY A 1 86 ? 10.738 -6.643 -14.368 1.00 84.00 86 GLY A CA 1
ATOM 592 C C . GLY A 1 86 ? 9.366 -6.913 -14.981 1.00 84.00 86 GLY A C 1
ATOM 593 O O . GLY A 1 86 ? 9.276 -7.792 -15.829 1.00 84.00 86 GLY A O 1
ATOM 594 N N . ASP A 1 87 ? 8.318 -6.228 -14.525 1.00 84.44 87 ASP A N 1
ATOM 595 C CA . ASP A 1 87 ? 6.946 -6.335 -15.040 1.00 84.44 87 ASP A CA 1
ATOM 596 C C . ASP A 1 87 ? 6.320 -4.970 -15.380 1.00 84.44 87 ASP A C 1
ATOM 598 O O . ASP A 1 87 ? 5.108 -4.790 -15.309 1.00 84.44 87 ASP A O 1
ATOM 602 N N . ASN A 1 88 ? 7.161 -4.042 -15.860 1.00 86.38 88 ASN A N 1
ATOM 603 C CA . ASN A 1 88 ? 6.906 -2.629 -16.205 1.00 86.38 88 ASN A CA 1
ATOM 604 C C . ASN A 1 88 ? 6.949 -1.642 -15.041 1.00 86.38 88 ASN A C 1
ATOM 606 O O . ASN A 1 88 ? 7.170 -0.445 -15.270 1.00 86.38 88 ASN A O 1
ATOM 610 N N . CYS A 1 89 ? 6.771 -2.103 -13.807 1.00 90.19 89 CYS A N 1
ATOM 611 C CA . CYS A 1 89 ? 6.900 -1.252 -12.642 1.00 90.19 89 CYS A CA 1
ATOM 612 C C . CYS A 1 89 ? 7.730 -1.913 -11.552 1.00 90.19 89 CYS A C 1
ATOM 614 O O . CYS A 1 89 ? 7.429 -3.005 -11.09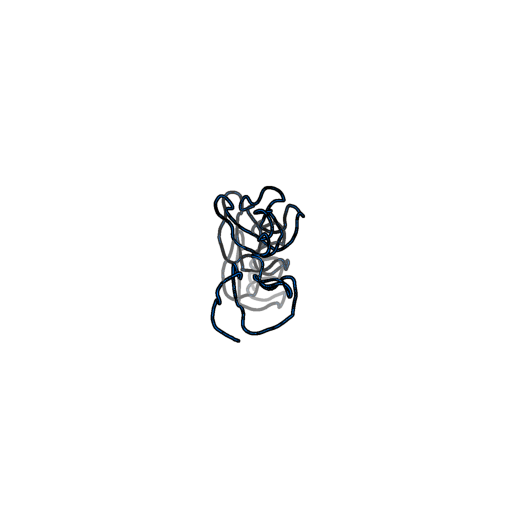5 1.00 90.19 89 CYS A O 1
ATOM 616 N N . SER A 1 90 ? 8.785 -1.230 -11.108 1.00 90.94 90 SER A N 1
ATOM 617 C CA . SER A 1 90 ? 9.602 -1.749 -10.011 1.00 90.94 90 SER A CA 1
ATOM 618 C C . SER A 1 90 ? 8.822 -1.772 -8.698 1.00 90.94 90 SER A C 1
ATOM 620 O O . SER A 1 90 ? 7.929 -0.963 -8.464 1.00 90.94 90 SER A O 1
ATOM 622 N N . SER A 1 91 ? 9.306 -2.562 -7.741 1.00 90.44 91 SER A N 1
ATOM 623 C CA . SER A 1 91 ? 8.854 -2.566 -6.339 1.00 90.44 91 SER A CA 1
ATOM 624 C C . SER A 1 91 ? 8.941 -1.212 -5.611 1.00 90.44 91 SER A C 1
ATOM 626 O O . SER A 1 91 ? 8.465 -1.080 -4.483 1.00 90.44 91 SER A O 1
ATOM 628 N N . THR A 1 92 ? 9.581 -0.213 -6.224 1.00 89.19 92 THR A N 1
ATOM 629 C CA . THR A 1 92 ? 9.693 1.167 -5.732 1.00 89.19 92 THR A CA 1
ATOM 630 C C . THR A 1 92 ? 8.992 2.185 -6.634 1.00 89.19 92 THR A C 1
ATOM 632 O O . THR A 1 92 ? 9.219 3.385 -6.484 1.00 89.19 92 THR A O 1
ATOM 635 N N . CYS A 1 93 ? 8.166 1.720 -7.572 1.00 91.19 93 CYS A N 1
ATOM 636 C CA . CYS A 1 93 ? 7.376 2.520 -8.504 1.00 91.19 93 CYS A CA 1
ATOM 637 C C . CYS A 1 93 ? 8.204 3.465 -9.376 1.00 91.19 93 CYS A C 1
ATOM 639 O O . CYS A 1 93 ? 7.772 4.543 -9.796 1.00 91.19 93 CYS A O 1
ATOM 641 N N . GLU A 1 94 ? 9.430 3.041 -9.665 1.00 90.25 94 GLU A N 1
ATOM 642 C CA . GLU A 1 94 ? 10.200 3.518 -10.805 1.00 90.25 94 GLU A CA 1
ATOM 643 C C . GLU A 1 94 ? 9.775 2.723 -12.042 1.00 90.25 94 GLU A C 1
ATOM 645 O O . GLU A 1 94 ? 9.647 1.498 -11.965 1.00 90.25 94 GLU A O 1
ATOM 650 N N . GLN A 1 95 ? 9.556 3.428 -13.157 1.00 89.12 95 GLN A N 1
ATOM 651 C CA . GLN A 1 95 ? 9.218 2.819 -14.442 1.00 89.12 95 GLN A CA 1
ATOM 652 C C . GLN A 1 95 ? 10.352 1.886 -14.866 1.00 89.12 95 GLN A C 1
ATOM 654 O O . GLN A 1 95 ? 11.513 2.301 -14.928 1.00 89.12 95 GLN A O 1
ATOM 659 N N . GLU A 1 96 ? 9.996 0.648 -15.182 1.00 86.94 96 GLU A N 1
ATOM 660 C CA . GLU A 1 96 ? 10.890 -0.331 -15.784 1.00 86.94 96 GLU A CA 1
ATOM 661 C C . GLU A 1 96 ? 10.483 -0.560 -17.241 1.00 86.94 96 GLU A C 1
ATOM 663 O O . GLU A 1 96 ? 9.331 -0.341 -17.617 1.00 86.94 96 GLU A O 1
ATOM 668 N N . ASP A 1 97 ? 11.452 -0.972 -18.050 1.00 83.75 97 ASP A N 1
ATOM 669 C CA . ASP A 1 97 ? 11.211 -1.453 -19.406 1.00 83.75 97 ASP A CA 1
ATOM 670 C C . ASP A 1 97 ? 11.040 -2.988 -19.327 1.00 83.75 97 ASP A C 1
ATOM 672 O O . ASP A 1 97 ? 11.907 -3.657 -18.750 1.00 83.75 97 ASP A O 1
ATOM 676 N N . ASP A 1 98 ? 9.950 -3.549 -19.861 1.00 83.50 98 ASP A N 1
ATOM 677 C CA . ASP A 1 98 ? 9.674 -5.000 -19.898 1.00 83.50 98 ASP A CA 1
ATOM 678 C C . ASP A 1 98 ? 9.545 -5.490 -21.343 1.00 83.50 98 ASP A C 1
ATOM 680 O O . ASP A 1 98 ? 8.452 -5.698 -21.879 1.00 83.50 98 ASP A O 1
ATOM 684 N N . CYS A 1 99 ? 10.704 -5.708 -21.964 1.00 87.19 99 CYS A N 1
ATOM 685 C CA . CYS A 1 99 ? 10.750 -6.077 -23.366 1.00 87.19 99 CYS A CA 1
ATOM 686 C C . CYS A 1 99 ? 10.160 -7.459 -23.632 1.00 87.19 99 CYS A C 1
ATOM 688 O O . CYS A 1 99 ? 10.509 -8.455 -22.989 1.00 87.19 99 CYS A O 1
ATOM 690 N N . GLY A 1 100 ? 9.368 -7.544 -24.692 1.00 86.81 100 GLY A N 1
ATOM 691 C CA . GLY A 1 100 ? 8.757 -8.778 -25.159 1.00 86.81 100 GLY A CA 1
ATOM 692 C C . GLY A 1 100 ? 7.366 -9.016 -24.578 1.00 86.81 100 GLY A C 1
ATOM 693 O O . GLY A 1 100 ? 6.835 -10.126 -24.702 1.00 86.81 100 GLY A O 1
ATOM 694 N N . ASN A 1 101 ? 6.763 -8.006 -23.952 1.00 86.25 101 ASN A N 1
ATOM 695 C CA . ASN A 1 101 ? 5.423 -8.058 -23.380 1.00 86.25 101 ASN A CA 1
ATOM 696 C C . ASN A 1 101 ? 4.317 -7.755 -24.425 1.00 86.25 101 ASN A C 1
ATOM 698 O O . ASN A 1 101 ? 3.135 -8.042 -24.195 1.00 86.25 101 ASN A O 1
ATOM 702 N N . GLY A 1 102 ? 4.685 -7.251 -25.608 1.00 87.38 102 GLY A N 1
ATOM 703 C CA . GLY A 1 102 ? 3.771 -6.925 -26.709 1.00 87.38 102 GLY A CA 1
ATOM 704 C C . GLY A 1 102 ? 3.328 -5.458 -26.752 1.00 87.38 102 GLY A C 1
ATOM 705 O O . GLY A 1 102 ? 2.439 -5.113 -27.544 1.00 87.38 102 GLY A O 1
ATOM 706 N N . VAL A 1 103 ? 3.888 -4.613 -25.895 1.00 85.75 103 VAL A N 1
ATOM 707 C CA . VAL A 1 103 ? 3.598 -3.193 -25.694 1.00 85.75 103 VAL A CA 1
ATOM 708 C C . VAL A 1 103 ? 4.932 -2.444 -25.730 1.00 85.75 103 VAL A C 1
ATOM 710 O O . VAL A 1 103 ? 5.959 -3.012 -25.424 1.00 85.75 103 VAL A O 1
ATOM 713 N N . ILE A 1 104 ? 4.931 -1.202 -26.226 1.00 84.75 104 ILE A N 1
ATOM 714 C CA . ILE A 1 104 ? 6.112 -0.334 -26.122 1.00 84.75 104 ILE A CA 1
ATOM 715 C C . ILE A 1 104 ? 5.874 0.591 -24.931 1.00 84.75 104 ILE A C 1
ATOM 717 O O . ILE A 1 104 ? 5.056 1.520 -25.030 1.00 84.75 104 ILE A O 1
ATOM 721 N N . ASP A 1 105 ? 6.572 0.316 -23.838 1.00 78.50 105 ASP A N 1
ATOM 722 C CA . ASP A 1 105 ? 6.467 0.966 -22.531 1.00 78.50 105 ASP A CA 1
ATOM 723 C C . ASP A 1 105 ? 7.630 1.938 -22.290 1.00 78.50 105 ASP A C 1
ATOM 725 O O . ASP A 1 105 ? 8.670 1.868 -22.940 1.00 78.50 105 ASP A O 1
ATOM 729 N N . GLY A 1 106 ? 7.473 2.858 -21.329 1.00 78.12 106 GLY A N 1
ATOM 730 C CA . GLY A 1 106 ? 8.607 3.564 -20.719 1.00 78.12 106 GLY A CA 1
ATOM 731 C C . GLY A 1 106 ? 9.625 4.168 -21.700 1.00 78.12 106 GLY A C 1
ATOM 732 O O . GLY A 1 106 ? 9.340 5.147 -22.405 1.00 78.12 106 GLY A O 1
ATOM 733 N N . THR A 1 107 ? 10.845 3.625 -21.680 1.00 79.19 107 THR A N 1
ATOM 734 C CA . THR A 1 107 ? 11.981 4.019 -22.526 1.00 79.19 107 THR A CA 1
ATOM 735 C C . THR A 1 107 ? 12.356 3.001 -23.601 1.00 79.19 107 THR A C 1
ATOM 737 O O . THR A 1 107 ? 13.378 3.180 -24.277 1.00 79.19 107 THR A O 1
ATOM 740 N N . GLU A 1 108 ? 11.520 1.994 -23.831 1.00 87.12 108 GLU A N 1
ATOM 741 C CA . GLU A 1 108 ? 11.756 0.961 -24.831 1.00 87.12 108 GLU A CA 1
ATOM 742 C C . GLU A 1 108 ? 11.914 1.535 -26.243 1.00 87.12 108 GLU A C 1
ATOM 744 O O . GLU A 1 108 ? 11.118 2.349 -26.726 1.00 87.12 108 GLU A O 1
ATOM 749 N N . ALA A 1 109 ? 12.955 1.096 -26.957 1.00 88.56 109 ALA A N 1
ATOM 750 C CA . ALA A 1 109 ? 13.127 1.461 -28.364 1.00 88.56 109 ALA A CA 1
ATOM 751 C C . ALA A 1 109 ? 12.294 0.567 -29.300 1.00 88.56 109 ALA A C 1
ATOM 753 O O . ALA A 1 109 ? 11.982 0.969 -30.425 1.00 88.56 109 ALA A O 1
ATOM 754 N N . CYS A 1 110 ? 11.964 -0.641 -28.845 1.00 90.06 110 CYS A N 1
ATOM 755 C CA . CYS A 1 110 ? 11.112 -1.620 -29.502 1.00 90.06 110 CYS A CA 1
ATOM 756 C C . CYS A 1 110 ? 10.538 -2.595 -28.474 1.00 90.06 110 CYS A C 1
ATOM 758 O O . CYS A 1 110 ? 11.065 -2.710 -27.374 1.00 90.06 110 CYS A O 1
ATOM 760 N N . ASP A 1 111 ? 9.531 -3.333 -28.924 1.00 90.50 111 ASP A N 1
ATOM 761 C CA . ASP A 1 111 ? 9.005 -4.550 -28.326 1.00 90.50 111 ASP A CA 1
ATOM 762 C C . ASP A 1 111 ? 8.468 -5.396 -29.489 1.00 90.50 111 ASP A C 1
ATOM 764 O O . ASP A 1 111 ? 7.854 -4.858 -30.424 1.00 90.50 111 ASP A O 1
ATOM 768 N N . ASP A 1 112 ? 8.742 -6.698 -29.487 1.00 91.38 112 ASP A N 1
ATOM 769 C CA . ASP A 1 112 ? 8.234 -7.616 -30.507 1.00 91.38 112 ASP A CA 1
ATOM 770 C C . ASP A 1 112 ? 7.343 -8.741 -29.947 1.00 91.38 112 ASP A C 1
ATOM 772 O O . ASP A 1 112 ? 6.984 -9.691 -30.654 1.00 91.38 112 ASP A O 1
ATOM 776 N N . GLY A 1 113 ? 6.914 -8.586 -28.694 1.00 91.38 113 GLY A N 1
ATOM 777 C CA . GLY A 1 113 ? 5.979 -9.469 -28.015 1.00 91.38 113 GLY A CA 1
ATOM 778 C C . GLY A 1 113 ? 6.541 -10.825 -27.617 1.00 91.38 113 GLY A C 1
ATOM 779 O O . GLY A 1 113 ? 5.752 -11.760 -27.422 1.00 91.38 113 GLY A O 1
ATOM 780 N N . ASN A 1 114 ? 7.867 -10.980 -27.542 1.00 90.38 114 ASN A N 1
ATOM 781 C CA . ASN A 1 114 ? 8.476 -12.201 -27.041 1.00 90.38 114 ASN A CA 1
ATOM 782 C C . ASN A 1 114 ? 9.862 -11.977 -26.390 1.00 90.38 114 ASN A C 1
ATOM 784 O O . ASN A 1 114 ? 10.510 -10.976 -26.642 1.00 90.38 114 ASN A O 1
ATOM 788 N N . GLN A 1 115 ? 10.319 -12.919 -25.551 1.00 89.06 115 GLN A N 1
ATOM 789 C CA . GLN A 1 115 ? 11.613 -12.825 -24.846 1.00 89.06 115 GLN A CA 1
ATOM 790 C C . GLN A 1 115 ? 12.760 -13.592 -25.547 1.00 89.06 115 GLN A C 1
ATOM 792 O O . GLN A 1 115 ? 13.503 -14.357 -24.912 1.00 89.06 115 GLN A O 1
ATOM 797 N N . VAL A 1 116 ? 12.877 -13.493 -26.873 1.00 89.69 116 VAL A N 1
ATOM 798 C CA . VAL A 1 116 ? 13.929 -14.167 -27.656 1.00 89.69 116 VAL A CA 1
ATOM 799 C C . VAL A 1 116 ? 14.919 -13.132 -28.175 1.00 89.69 116 VAL A C 1
ATOM 801 O O . VAL A 1 116 ? 14.556 -12.225 -28.895 1.00 89.69 116 VAL A O 1
ATOM 804 N N . ASP A 1 117 ? 16.203 -13.295 -27.848 1.00 88.81 117 ASP A N 1
ATOM 805 C CA . ASP A 1 117 ? 17.254 -12.450 -28.425 1.00 88.81 117 ASP A CA 1
ATOM 806 C C . ASP A 1 117 ? 17.519 -12.791 -29.909 1.00 88.81 117 ASP A C 1
ATOM 808 O O . ASP A 1 117 ? 17.302 -13.924 -30.350 1.00 88.81 117 ASP A O 1
ATOM 812 N N . ASP A 1 118 ? 18.097 -11.833 -30.645 1.00 87.88 118 ASP A N 1
ATOM 813 C CA . ASP A 1 118 ? 18.460 -11.912 -32.072 1.00 87.88 118 ASP A CA 1
ATOM 814 C C . ASP A 1 118 ? 17.273 -11.923 -33.072 1.00 87.88 118 ASP A C 1
ATOM 816 O O . ASP A 1 118 ? 17.415 -12.424 -34.197 1.00 87.88 118 ASP A O 1
ATOM 820 N N . ASP A 1 119 ? 16.110 -11.374 -32.711 1.00 87.62 119 ASP A N 1
ATOM 821 C CA . ASP A 1 119 ? 14.982 -11.138 -33.624 1.00 87.62 119 ASP A CA 1
ATOM 822 C C . ASP A 1 119 ? 14.691 -9.634 -33.829 1.00 87.62 119 ASP A C 1
ATOM 824 O O . ASP A 1 119 ? 15.615 -8.878 -34.133 1.00 87.62 119 ASP A O 1
ATOM 828 N N . ALA A 1 120 ? 13.426 -9.197 -33.825 1.00 88.69 120 ALA A N 1
ATOM 829 C CA . ALA A 1 120 ? 13.088 -7.804 -34.115 1.00 88.69 120 ALA A CA 1
ATOM 830 C C . ALA A 1 120 ? 13.414 -6.875 -32.933 1.00 88.69 120 ALA A C 1
ATOM 832 O O . ALA A 1 120 ? 13.633 -5.673 -33.143 1.00 88.69 120 ALA A O 1
ATOM 833 N N . CYS A 1 121 ? 13.468 -7.412 -31.712 1.00 91.75 121 CYS A N 1
ATOM 834 C CA . CYS A 1 121 ? 13.823 -6.663 -30.519 1.00 91.75 121 CYS A CA 1
ATOM 835 C C . CYS A 1 121 ? 14.548 -7.551 -29.502 1.00 91.75 121 CYS A C 1
ATOM 837 O O . CYS A 1 121 ? 14.065 -8.612 -29.149 1.00 91.75 121 CYS A O 1
ATOM 839 N N . SER A 1 122 ? 15.705 -7.114 -28.997 1.00 90.94 122 SER A N 1
ATOM 840 C CA . SER A 1 122 ? 16.402 -7.873 -27.950 1.00 90.94 122 SER A CA 1
ATOM 841 C C . SER A 1 122 ? 15.685 -7.771 -26.604 1.00 90.94 122 SER A C 1
ATOM 843 O O . SER A 1 122 ? 15.028 -6.769 -26.327 1.00 90.94 122 SER A O 1
ATOM 845 N N . ASN A 1 123 ? 15.974 -8.699 -25.686 1.00 87.19 123 ASN A N 1
ATOM 846 C CA . ASN A 1 123 ? 15.511 -8.645 -24.291 1.00 87.19 123 ASN A CA 1
ATOM 847 C C . ASN A 1 123 ? 16.023 -7.415 -23.506 1.00 87.19 123 ASN A C 1
ATOM 849 O O . ASN A 1 123 ? 15.699 -7.238 -22.335 1.00 87.19 123 ASN A O 1
ATOM 853 N N . ALA A 1 124 ? 16.877 -6.587 -24.117 1.00 87.31 124 ALA A N 1
ATOM 854 C CA . ALA A 1 124 ? 17.362 -5.321 -23.574 1.00 87.31 124 ALA A CA 1
ATOM 855 C C . ALA A 1 124 ? 16.686 -4.097 -24.226 1.00 87.31 124 ALA A C 1
ATOM 857 O O . ALA A 1 124 ? 17.243 -2.997 -24.172 1.00 87.31 124 ALA A O 1
ATOM 858 N N . CYS A 1 125 ? 15.528 -4.280 -24.868 1.00 88.38 125 CYS A N 1
ATOM 859 C CA . CYS A 1 125 ? 14.746 -3.232 -25.534 1.00 88.38 125 CYS A CA 1
ATOM 860 C C . CYS A 1 125 ? 15.508 -2.510 -26.652 1.00 88.38 125 CYS A C 1
ATOM 862 O O . CYS A 1 125 ? 15.282 -1.325 -26.919 1.00 88.38 125 CYS A O 1
ATOM 864 N N . THR A 1 126 ? 16.457 -3.194 -27.299 1.00 89.50 126 THR A N 1
ATOM 865 C CA . THR A 1 126 ? 17.215 -2.630 -28.421 1.00 89.50 126 THR A CA 1
ATOM 866 C C . THR A 1 126 ? 16.743 -3.229 -29.729 1.00 89.50 126 THR A C 1
ATOM 868 O O . THR A 1 126 ? 16.714 -4.450 -29.864 1.00 89.50 126 THR A O 1
ATOM 871 N N . CYS A 1 127 ? 16.462 -2.382 -30.722 1.00 85.25 127 CYS A N 1
ATOM 872 C CA . CYS A 1 127 ? 16.071 -2.866 -32.042 1.00 85.25 127 CYS A CA 1
ATOM 873 C C . CYS A 1 127 ? 17.229 -3.630 -32.676 1.00 85.25 127 CYS A C 1
ATOM 875 O O . CYS A 1 127 ? 18.242 -3.015 -33.036 1.00 85.25 127 CYS A O 1
ATOM 877 N N . ASP A 1 128 ? 17.056 -4.933 -32.870 1.00 80.88 128 ASP A N 1
ATOM 878 C CA . ASP A 1 128 ? 17.939 -5.689 -33.737 1.00 80.88 128 ASP A CA 1
ATOM 879 C C . ASP A 1 128 ? 17.431 -5.556 -35.172 1.00 80.88 128 ASP A C 1
ATOM 881 O O . ASP A 1 128 ? 16.326 -5.946 -35.547 1.00 80.88 128 ASP A O 1
ATOM 885 N N . LEU A 1 129 ? 18.238 -4.891 -35.996 1.00 63.66 129 LEU A N 1
ATOM 886 C CA . LEU A 1 129 ? 17.963 -4.733 -37.419 1.00 63.66 129 LEU A CA 1
ATOM 887 C C . LEU A 1 129 ? 18.365 -6.030 -38.129 1.00 63.66 129 LEU A C 1
ATOM 889 O O . LEU A 1 129 ? 19.419 -6.067 -38.773 1.00 63.66 129 LEU A O 1
ATOM 893 N N . SER A 1 130 ? 17.568 -7.089 -37.985 1.00 58.41 130 SER A N 1
ATOM 894 C CA . SER A 1 130 ? 17.737 -8.326 -38.759 1.00 58.41 130 SER A CA 1
ATOM 895 C C . SER A 1 130 ? 16.940 -8.324 -40.069 1.00 58.41 130 SER A C 1
ATOM 897 O O . SER A 1 130 ? 15.766 -7.889 -40.100 1.00 58.41 130 SER A O 1
#